Protein AF-A0A7S1WUU3-F1 (afdb_monomer)

Mean predicted aligned error: 4.73 Å

Solvent-accessible surface area (backbone atoms only — not comparable to full-atom values): 9302 Å² total; per-residue (Å²): 108,71,69,61,53,49,52,52,46,64,73,62,61,52,96,66,58,61,69,49,51,54,55,22,61,79,66,70,37,48,53,63,48,45,50,52,33,54,77,68,71,35,55,73,54,56,51,45,38,31,67,72,72,43,27,72,50,34,28,56,44,52,38,44,38,56,75,68,70,50,57,64,66,59,56,48,50,50,51,68,70,40,48,89,55,39,51,55,56,61,30,50,51,43,28,49,78,68,76,44,51,69,74,46,47,71,60,50,52,50,43,45,74,73,66,58,65,55,35,56,52,40,34,51,51,50,53,43,22,53,79,66,67,57,61,38,68,59,49,50,73,71,52,86,42,44,48,33,70,64,48,14,57,61,21,58,84,74,36,62,69,56,14,57,53,32,62,105

InterPro domains:
  IPR000547 Clathrin, heavy chain/VPS, 7-fold repeat [PS50236] (1-74)
  IPR000547 Clathrin, heavy chain/VPS, 7-fold repeat [PS50236] (79-168)
  IPR011990 Tetratricopeptide-like helical domain superfamily [G3DSA:1.25.40.10] (63-163)
  IPR016024 Armadillo-type fold [SSF48371] (46-168)
  IPR055358 Clathrin heavy-chain repeat [PF00637] (1-72)
  IPR055358 Clathrin heavy-chain repeat [PF00637] (79-168)

Foldseek 3Di:
DLVVVLVVLLVVVDPDCVVNLVSCVVVVVLLVVLVSCVVVVVLVVLLCSCQPPAVACLLVSLLSCVVVVHDLVSNLVSCVRSQPSHDQQSNLVSCVVVVNLLSCQVSLVVCVVVVDLAQSSLLSNLLVCLVVVPVSLCSLQPRPRHDLVSNLVSCVVPPPVSSVSSND

Sequence (168 aa):
DPSKVKEFLKEAKLPDPRPLIYVCDLHNFVDELTEYLYKNSLMKYIEVYVLKVNPTNCPTVIGTLVDLDCSEDFIKGLLQNVRAACPIEPLVAEMEKRNRLRVLTSWLEQRVAEGNQDPALHNALAKICIDTNKDPENFLKTNAFYDSATVGKYCEERDPHLAYTAYK

Secondary structure (DSSP, 8-state):
-HHHHHHHHHHHT-SS-HHHHHHHHHTT-HHHHHHHHHHTT-HHHHHHIIIII-GGGHHHHHHHHHHTT--HHHHHHHHHHHGGGS-HHHHHHHHHHTT-GGGGHHHHHHHHHTT---HHHHHHHHHHHHHHTSSHHHHHHH--SS-HHHHHHHHHTT-HHHHHHHH-

Nearest PDB structures (foldseek):
  6sct-assembly1_C  TM=9.347E-01  e=8.656E-11  Sus scrofa
  6yai-assembly1_M  TM=9.048E-01  e=2.536E-09  Sus scrofa
  6sct-assembly1_B  TM=9.404E-01  e=8.814E-07  Sus scrofa
  6yai-assembly1_B  TM=8.369E-01  e=1.206E-05  Sus scrofa
  3iyv-assembly1_A  TM=4.764E-01  e=1.474E-08  Bos taurus

pLDDT: mean 91.37, std 3.45, range [78.38, 95.88]

Radius of gyration: 18.45 Å; Cα contacts (8 Å, |Δi|>4): 180; chains: 1; bounding box: 39×28×52 Å

Structure (mmCIF, N/CA/C/O backbone):
data_AF-A0A7S1WUU3-F1
#
_entry.id   AF-A0A7S1WUU3-F1
#
loop_
_atom_site.group_PDB
_atom_site.id
_atom_site.type_symbol
_atom_site.label_atom_id
_atom_site.label_alt_id
_atom_site.label_comp_id
_atom_site.label_asym_id
_atom_site.label_entity_id
_atom_site.label_seq_id
_atom_site.pdbx_PDB_ins_code
_atom_site.Cartn_x
_atom_site.Cartn_y
_atom_site.Cartn_z
_atom_site.occupancy
_atom_site.B_iso_or_equiv
_atom_site.auth_seq_id
_atom_site.auth_comp_id
_atom_site.auth_asym_id
_atom_site.auth_atom_id
_atom_site.pdbx_PDB_model_num
ATOM 1 N N . ASP A 1 1 ? -10.881 -15.782 24.432 1.00 83.31 1 ASP A N 1
ATOM 2 C CA . ASP A 1 1 ? -11.275 -15.833 23.015 1.00 83.31 1 ASP A CA 1
ATOM 3 C C . ASP A 1 1 ? -11.056 -14.446 22.422 1.00 83.31 1 ASP A C 1
ATOM 5 O O . ASP A 1 1 ? -11.815 -13.537 22.758 1.00 83.31 1 ASP A O 1
ATOM 9 N N . PRO A 1 2 ? -9.973 -14.259 21.651 1.00 80.31 2 PRO A N 1
ATOM 10 C CA . PRO A 1 2 ? -9.606 -12.970 21.071 1.00 80.31 2 PRO A CA 1
ATOM 11 C C . PRO A 1 2 ? -10.727 -12.308 20.271 1.00 80.31 2 PRO A C 1
ATOM 13 O O . PRO A 1 2 ? -10.917 -11.098 20.369 1.00 80.31 2 PRO A O 1
ATOM 16 N N . SER A 1 3 ? -11.521 -13.098 19.545 1.00 84.50 3 SER A N 1
ATOM 17 C CA . SER A 1 3 ? -12.621 -12.588 18.729 1.00 84.50 3 SER A CA 1
ATOM 18 C C . SER A 1 3 ? -13.733 -11.997 19.595 1.00 84.50 3 SER A C 1
ATOM 20 O O . SER A 1 3 ? -14.218 -10.908 19.305 1.00 84.50 3 SER A O 1
ATOM 22 N N . LYS A 1 4 ? -14.078 -12.649 20.713 1.00 85.88 4 LYS A N 1
ATOM 23 C CA . LYS A 1 4 ? -15.067 -12.118 21.671 1.00 85.88 4 LYS A CA 1
ATOM 24 C C . LYS A 1 4 ? -14.582 -10.850 22.371 1.00 85.88 4 LYS A C 1
ATOM 26 O O . LYS A 1 4 ? -15.373 -9.941 22.589 1.00 85.88 4 LYS A O 1
ATOM 31 N N . VAL A 1 5 ? -13.293 -10.782 22.717 1.00 84.00 5 VAL A N 1
ATOM 32 C CA . VAL A 1 5 ? -12.699 -9.593 23.355 1.00 84.00 5 VAL A CA 1
ATOM 33 C C . VAL A 1 5 ? -12.692 -8.407 22.388 1.00 84.00 5 VAL A C 1
ATOM 35 O O . VAL A 1 5 ? -13.071 -7.307 22.778 1.00 84.00 5 VAL A O 1
ATOM 38 N N . LYS A 1 6 ? -12.327 -8.632 21.121 1.00 89.00 6 LYS A N 1
ATOM 39 C CA . LYS A 1 6 ? -12.405 -7.624 20.056 1.00 89.00 6 LYS A CA 1
ATOM 40 C C . LYS A 1 6 ? -13.831 -7.087 19.885 1.00 89.00 6 LYS A C 1
ATOM 42 O O . LYS A 1 6 ? -14.010 -5.873 19.912 1.00 89.00 6 LYS A O 1
ATOM 47 N N . GLU A 1 7 ? -14.833 -7.959 19.740 1.00 87.88 7 GLU A N 1
ATOM 48 C CA . GLU A 1 7 ? -16.232 -7.523 19.577 1.00 87.88 7 GLU A CA 1
ATOM 49 C C . GLU A 1 7 ? -16.734 -6.750 20.801 1.00 87.88 7 GLU A C 1
ATOM 51 O O . GLU A 1 7 ? -17.284 -5.662 20.651 1.00 87.88 7 GLU A O 1
ATOM 56 N N . PHE A 1 8 ? -16.422 -7.217 22.013 1.00 87.62 8 PHE A N 1
ATOM 57 C CA . PHE A 1 8 ? -16.739 -6.487 23.241 1.00 87.62 8 PHE A CA 1
ATOM 58 C C . PHE A 1 8 ? -16.122 -5.078 23.264 1.00 87.62 8 PHE A C 1
ATOM 60 O O . PHE A 1 8 ? -16.785 -4.110 23.630 1.00 87.62 8 PHE A O 1
ATOM 67 N N . LEU A 1 9 ? -14.859 -4.932 22.848 1.00 85.50 9 LEU A N 1
ATOM 68 C CA . LEU A 1 9 ? -14.181 -3.633 22.798 1.00 85.50 9 LEU A CA 1
ATOM 69 C C . LEU A 1 9 ? -14.759 -2.704 21.716 1.00 85.50 9 LEU A C 1
ATOM 71 O O . LEU A 1 9 ? -14.822 -1.491 21.934 1.00 85.50 9 LEU A O 1
ATOM 75 N N . LYS A 1 10 ? -15.208 -3.255 20.580 1.00 86.06 10 LYS A N 1
ATOM 76 C CA . LYS A 1 10 ? -15.919 -2.507 19.527 1.00 86.06 10 LYS A CA 1
ATOM 77 C C . LYS A 1 10 ? -17.282 -2.013 20.020 1.00 86.06 10 LYS A C 1
ATOM 79 O O . LYS A 1 10 ? -17.642 -0.866 19.763 1.00 86.06 10 LYS A O 1
ATOM 84 N N . GLU A 1 11 ? -18.020 -2.842 20.756 1.00 86.50 11 GLU A N 1
ATOM 85 C CA . GLU A 1 11 ? -19.315 -2.480 21.349 1.00 86.50 11 GLU A CA 1
ATOM 86 C C . GLU A 1 11 ? -19.177 -1.454 22.478 1.00 86.50 11 GLU A C 1
ATOM 88 O O . GLU A 1 11 ? -19.978 -0.523 22.571 1.00 86.50 11 GLU A O 1
ATOM 93 N N . ALA A 1 12 ? -18.132 -1.581 23.299 1.00 85.81 12 ALA A N 1
ATOM 94 C CA . ALA A 1 12 ? -17.869 -0.682 24.418 1.00 85.81 12 ALA A CA 1
ATOM 95 C C . ALA A 1 12 ? -17.555 0.761 23.985 1.00 85.81 12 ALA A C 1
ATOM 97 O O . ALA A 1 12 ? -17.648 1.663 24.817 1.00 85.81 12 ALA A O 1
ATOM 98 N N . LYS A 1 13 ? -17.174 0.985 22.712 1.00 81.88 13 LYS A N 1
ATOM 99 C CA . LYS A 1 13 ? -16.865 2.304 22.123 1.00 81.88 13 LYS A CA 1
ATOM 100 C C . LYS A 1 13 ? -16.020 3.179 23.051 1.00 81.88 13 LYS A C 1
ATOM 102 O O . LYS A 1 13 ? -16.351 4.333 23.328 1.00 81.88 13 LYS A O 1
ATOM 107 N N . LEU A 1 14 ? -14.938 2.594 23.563 1.00 80.88 14 LEU A N 1
ATOM 108 C CA . LEU A 1 14 ? -14.076 3.263 24.530 1.00 80.88 14 LEU A CA 1
ATOM 109 C C . LEU A 1 14 ? -13.554 4.598 23.963 1.00 80.88 14 LEU A C 1
ATOM 111 O O . LEU A 1 14 ? -13.174 4.645 22.790 1.00 80.88 14 LEU A O 1
ATOM 115 N N . PRO A 1 15 ? -13.465 5.664 24.784 1.00 78.38 15 PRO A N 1
ATOM 116 C CA . PRO A 1 15 ? -12.900 6.946 24.356 1.00 78.38 15 PRO A CA 1
ATOM 117 C C . PRO A 1 15 ? -11.453 6.839 23.849 1.00 78.38 15 PRO A C 1
ATOM 119 O O . PRO A 1 15 ? -11.039 7.619 22.993 1.00 78.38 15 PRO A O 1
ATOM 122 N N . ASP A 1 16 ? -10.691 5.871 24.372 1.00 85.31 16 ASP A N 1
ATOM 123 C CA . ASP A 1 16 ? -9.359 5.513 23.889 1.00 85.31 16 ASP A CA 1
ATOM 124 C C . ASP A 1 16 ? -9.384 4.113 23.242 1.00 85.31 16 ASP A C 1
ATOM 126 O O . ASP A 1 16 ? -9.540 3.116 23.953 1.00 85.31 16 ASP A O 1
ATOM 130 N N . PRO A 1 17 ? -9.220 4.002 21.910 1.00 87.25 17 PRO A N 1
ATOM 131 C CA . PRO A 1 17 ? -9.239 2.730 21.198 1.00 87.25 17 PRO A CA 1
ATOM 132 C C . PRO A 1 17 ? -7.924 1.940 21.312 1.00 87.25 17 PRO A C 1
ATOM 134 O O . PRO A 1 17 ? -7.826 0.864 20.727 1.00 87.25 17 PRO A O 1
ATOM 137 N N . ARG A 1 18 ? -6.907 2.410 22.054 1.00 88.69 18 ARG A N 1
ATOM 138 C CA . ARG A 1 18 ? -5.633 1.678 22.232 1.00 88.69 18 ARG A CA 1
ATOM 139 C C . ARG A 1 18 ? -5.788 0.212 22.660 1.00 88.69 18 ARG A C 1
ATOM 141 O O . ARG A 1 18 ? -5.112 -0.620 22.061 1.00 88.69 18 ARG A O 1
ATOM 148 N N . PRO A 1 19 ? -6.653 -0.154 23.628 1.00 89.50 19 PRO A N 1
ATOM 149 C CA . PRO A 1 19 ? -6.838 -1.557 23.995 1.00 89.50 19 PRO A CA 1
ATOM 150 C C . PRO A 1 19 ? -7.324 -2.411 22.818 1.00 89.50 19 PRO A C 1
ATOM 152 O O . PRO A 1 19 ? -6.846 -3.527 22.637 1.00 89.50 19 PRO A O 1
ATOM 155 N N . LEU A 1 20 ? -8.222 -1.868 21.987 1.00 90.44 20 LEU A N 1
ATOM 156 C CA . LEU A 1 20 ? -8.683 -2.531 20.767 1.00 90.44 20 LEU A CA 1
ATOM 157 C C . LEU A 1 20 ? -7.540 -2.677 19.756 1.00 90.44 20 LEU A C 1
ATOM 159 O O . LEU A 1 20 ? -7.361 -3.759 19.210 1.00 90.44 20 LEU A O 1
ATOM 163 N N . ILE A 1 21 ? -6.738 -1.625 19.560 1.00 90.88 21 ILE A N 1
ATOM 164 C CA . ILE A 1 21 ? -5.572 -1.650 18.665 1.00 90.88 21 ILE A CA 1
ATOM 165 C C . ILE A 1 21 ? -4.611 -2.779 19.054 1.00 90.88 21 ILE A C 1
ATOM 167 O O . ILE A 1 21 ? -4.239 -3.571 18.195 1.00 90.88 21 ILE A O 1
ATOM 171 N N . TYR A 1 22 ? -4.253 -2.897 20.336 1.00 90.25 22 TYR A N 1
ATOM 172 C CA . TYR A 1 22 ? -3.329 -3.938 20.796 1.00 90.25 22 TYR A CA 1
ATOM 173 C C . TYR A 1 22 ? -3.891 -5.351 20.636 1.00 90.25 22 TYR A C 1
ATOM 175 O O . TYR A 1 22 ? -3.161 -6.253 20.235 1.00 90.25 22 TYR A O 1
ATOM 183 N N . VAL A 1 23 ? -5.180 -5.557 20.925 1.00 91.12 23 VAL A N 1
ATOM 184 C CA . VAL A 1 23 ? -5.822 -6.867 20.731 1.00 91.12 23 VAL A CA 1
ATOM 185 C C . VAL A 1 23 ? -5.855 -7.234 19.249 1.00 91.12 23 VAL A C 1
ATOM 187 O O . VAL A 1 23 ? -5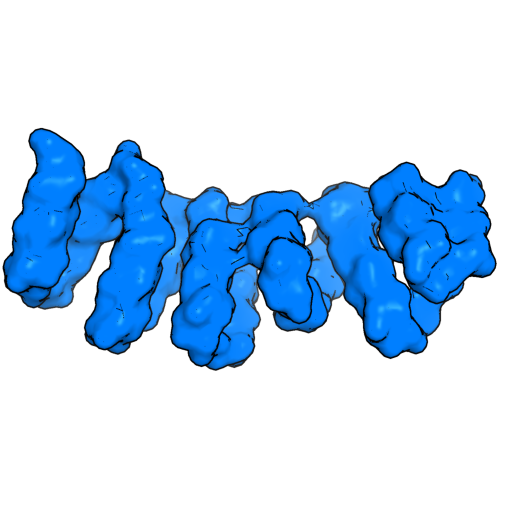.568 -8.376 18.898 1.00 91.12 23 VAL A O 1
ATOM 190 N N . CYS A 1 24 ? -6.179 -6.283 18.375 1.00 92.19 24 CYS A N 1
ATOM 191 C CA . CYS A 1 24 ? -6.220 -6.538 16.942 1.00 92.19 24 CYS A CA 1
ATOM 192 C C . CYS A 1 24 ? -4.830 -6.787 16.347 1.00 92.19 24 CYS A C 1
ATOM 194 O O . CYS A 1 24 ? -4.694 -7.711 15.553 1.00 92.19 24 CYS A O 1
ATOM 196 N N . ASP A 1 25 ? -3.807 -6.029 16.748 1.00 91.31 25 ASP A N 1
ATOM 197 C CA . ASP A 1 25 ? -2.422 -6.234 16.300 1.00 91.31 25 ASP A CA 1
ATOM 198 C C . ASP A 1 25 ? -1.890 -7.606 16.735 1.00 91.31 25 ASP A C 1
ATOM 200 O O . ASP A 1 25 ? -1.415 -8.379 15.908 1.00 91.31 25 ASP A O 1
ATOM 204 N N . LEU A 1 26 ? -2.079 -7.968 18.010 1.00 91.50 26 LEU A N 1
ATOM 205 C CA . LEU A 1 26 ? -1.607 -9.242 18.562 1.00 91.50 26 LEU A CA 1
ATOM 206 C C . LEU A 1 26 ? -2.224 -10.466 17.867 1.00 91.50 26 LEU A C 1
ATOM 208 O O . LEU A 1 26 ? -1.614 -11.534 17.822 1.00 91.50 26 LEU A O 1
ATOM 212 N N . HIS A 1 27 ? -3.448 -10.328 17.358 1.00 91.62 27 HIS A N 1
ATOM 213 C CA . HIS A 1 27 ? -4.219 -11.423 16.774 1.00 91.62 27 HIS A CA 1
ATOM 214 C C . HIS A 1 27 ? -4.448 -11.284 15.262 1.00 91.62 27 HIS A C 1
ATOM 216 O O . HIS A 1 27 ? -5.263 -12.022 14.711 1.00 91.62 27 HIS A O 1
ATOM 222 N N . ASN A 1 28 ? -3.718 -10.389 14.587 1.00 90.88 28 ASN A N 1
ATOM 223 C CA . ASN A 1 28 ? -3.808 -10.141 13.142 1.00 90.88 28 ASN A CA 1
ATOM 224 C C . ASN A 1 28 ? -5.211 -9.737 12.639 1.00 90.88 28 ASN A C 1
ATOM 226 O O . ASN A 1 28 ? -5.559 -9.989 11.490 1.00 90.88 28 ASN A O 1
ATOM 230 N N . PHE A 1 29 ? -6.018 -9.060 13.460 1.00 93.25 29 PHE A N 1
ATOM 231 C CA . PHE A 1 29 ? -7.314 -8.489 13.057 1.00 93.25 29 PHE A CA 1
ATOM 232 C C . PHE A 1 29 ? -7.163 -7.063 12.493 1.00 93.25 29 PHE A C 1
ATOM 234 O O . PHE A 1 29 ? -7.909 -6.152 12.860 1.00 93.25 29 PHE A O 1
ATOM 241 N N . VAL A 1 30 ? -6.154 -6.845 11.646 1.00 93.75 30 VAL A N 1
ATOM 242 C CA . VAL A 1 30 ? -5.748 -5.508 11.176 1.00 93.75 30 VAL A CA 1
ATOM 243 C C . VAL A 1 30 ? -6.796 -4.872 10.263 1.00 93.75 30 VAL A C 1
ATOM 245 O O . VAL A 1 30 ? -7.090 -3.684 10.419 1.00 93.75 30 VAL A O 1
ATOM 248 N N . ASP A 1 31 ? -7.395 -5.651 9.360 1.00 93.94 31 ASP A N 1
ATOM 249 C CA . ASP A 1 31 ? -8.434 -5.163 8.444 1.00 93.94 31 ASP A CA 1
ATOM 250 C C . ASP A 1 31 ? -9.652 -4.679 9.239 1.00 93.94 31 ASP A C 1
ATOM 252 O O . ASP A 1 31 ? -10.073 -3.528 9.138 1.00 93.94 31 ASP A O 1
ATOM 256 N N . GLU A 1 32 ? -10.140 -5.513 10.160 1.00 92.81 32 GLU A N 1
ATOM 257 C CA . GLU A 1 32 ? -11.288 -5.186 11.008 1.00 92.81 32 GLU A CA 1
ATOM 258 C C . GLU A 1 32 ? -11.036 -3.990 11.934 1.00 92.81 32 GLU A C 1
ATOM 260 O O . GLU A 1 32 ? -11.941 -3.188 12.184 1.00 92.81 32 GLU A O 1
ATOM 265 N N . LEU A 1 33 ? -9.811 -3.860 12.457 1.00 93.88 33 LEU A N 1
ATOM 266 C CA . LEU A 1 33 ? -9.398 -2.683 13.217 1.00 93.88 33 LEU A CA 1
ATOM 267 C C . LEU A 1 33 ? -9.479 -1.431 12.346 1.00 93.88 33 LEU A C 1
ATOM 269 O O . LEU A 1 33 ? -10.047 -0.424 12.772 1.00 93.88 33 LEU A O 1
ATOM 273 N N . THR A 1 34 ? -8.914 -1.495 11.142 1.00 94.62 34 THR A N 1
ATOM 274 C CA . THR A 1 34 ? -8.877 -0.370 10.203 1.00 94.62 34 THR A CA 1
ATOM 275 C C . THR A 1 34 ? -10.289 0.042 9.808 1.00 94.62 34 THR A C 1
ATOM 277 O O . THR A 1 34 ? -10.623 1.222 9.901 1.00 94.62 34 THR A O 1
ATOM 280 N N . GLU A 1 35 ? -11.154 -0.922 9.484 1.00 94.81 35 GLU A N 1
ATOM 281 C CA . GLU A 1 35 ? -12.570 -0.680 9.218 1.00 94.81 35 GLU A CA 1
ATOM 282 C C . GLU A 1 35 ? -13.277 0.001 10.385 1.00 94.81 35 GLU A C 1
ATOM 284 O O . GLU A 1 35 ? -14.004 0.977 10.188 1.00 94.81 35 GLU A O 1
ATOM 289 N N . TYR A 1 36 ? -13.086 -0.507 11.604 1.00 93.25 36 TYR A N 1
ATOM 290 C CA . TYR A 1 36 ? -13.721 0.060 12.786 1.00 93.25 36 TYR A CA 1
ATOM 291 C C . TYR A 1 36 ? -13.264 1.502 13.016 1.00 93.25 36 TYR A C 1
ATOM 293 O O . TYR A 1 36 ? -14.097 2.386 13.226 1.00 93.25 36 TYR A O 1
ATOM 301 N N . LEU A 1 37 ? -11.956 1.760 12.962 1.00 93.56 37 LEU A N 1
ATOM 302 C CA . LEU A 1 37 ? -11.418 3.101 13.168 1.00 93.56 37 LEU A CA 1
ATOM 303 C C . LEU A 1 37 ? -11.887 4.060 12.067 1.00 93.56 37 LEU A C 1
ATOM 305 O O . LEU A 1 37 ? -12.296 5.178 12.375 1.00 93.56 37 LEU A O 1
ATOM 309 N N . TYR A 1 38 ? -11.904 3.620 10.809 1.00 94.06 38 TYR A N 1
ATOM 310 C CA . TYR A 1 38 ? -12.363 4.428 9.682 1.00 94.06 38 TYR A CA 1
ATOM 311 C C . TYR A 1 38 ? -13.858 4.775 9.796 1.00 94.06 38 TYR A C 1
ATOM 313 O O . TYR A 1 38 ? -14.222 5.950 9.775 1.00 94.06 38 TYR A O 1
ATOM 321 N N . LYS A 1 39 ? -14.724 3.776 10.031 1.00 91.94 39 LYS A N 1
ATOM 322 C CA . LYS A 1 39 ? -16.188 3.950 10.159 1.00 91.94 39 LYS A CA 1
ATOM 323 C C . LYS A 1 39 ? -16.596 4.844 11.335 1.00 91.94 39 LYS A C 1
ATOM 325 O O . LYS A 1 39 ? -17.664 5.446 11.301 1.00 91.94 39 LYS A O 1
ATOM 330 N N . ASN A 1 40 ? -15.759 4.940 12.369 1.00 91.62 40 ASN A N 1
ATOM 331 C CA . ASN A 1 40 ? -15.982 5.813 13.526 1.00 91.62 40 ASN A CA 1
ATOM 332 C C . ASN A 1 40 ? -15.226 7.154 13.431 1.00 91.62 40 ASN A C 1
ATOM 334 O O . ASN A 1 40 ? -15.125 7.868 14.428 1.00 91.62 40 ASN A O 1
ATOM 338 N N . SER A 1 41 ? -14.682 7.509 12.261 1.00 91.69 41 SER A N 1
ATOM 339 C CA . SER A 1 41 ? -13.933 8.756 12.035 1.00 91.69 41 SER A CA 1
ATOM 340 C C . SER A 1 41 ? -12.700 8.916 12.942 1.00 91.69 41 SER A C 1
ATOM 342 O O . SER A 1 41 ? -12.280 10.025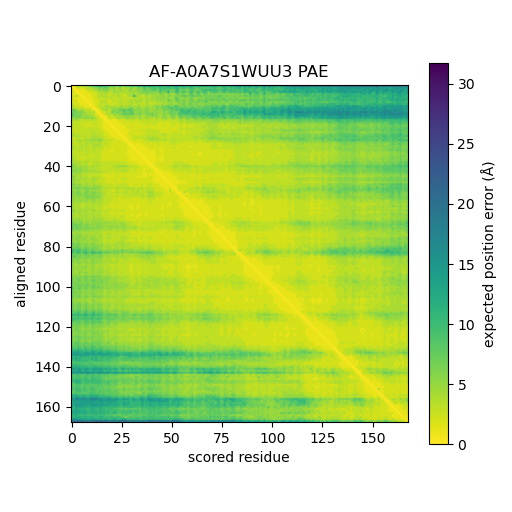 13.276 1.00 91.69 41 SER A O 1
ATOM 344 N N . LEU A 1 42 ? -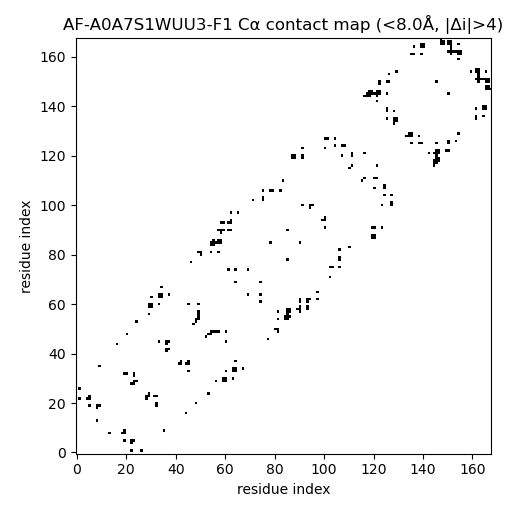12.079 7.802 13.335 1.00 92.06 42 LEU A N 1
ATOM 345 C CA . LEU A 1 42 ? -10.912 7.720 14.219 1.00 92.06 42 LEU A CA 1
ATOM 346 C C . LEU A 1 42 ? -9.587 7.684 13.430 1.00 92.06 42 LEU A C 1
ATOM 348 O O . LEU A 1 42 ? -8.647 6.985 13.809 1.00 92.06 42 LEU A O 1
ATOM 352 N N . MET A 1 43 ? -9.481 8.479 12.360 1.00 91.25 43 MET A N 1
ATOM 353 C CA . MET A 1 43 ? -8.337 8.493 11.424 1.00 91.25 43 MET A CA 1
ATOM 354 C C . MET A 1 43 ? -6.982 8.711 12.110 1.00 91.25 43 MET A C 1
ATOM 356 O O . MET A 1 43 ? -6.001 8.047 11.782 1.00 91.25 43 MET A O 1
ATOM 360 N N . LYS A 1 44 ? -6.940 9.567 13.140 1.00 92.19 44 LYS A N 1
ATOM 361 C CA . LYS A 1 44 ? -5.723 9.812 13.933 1.00 92.19 44 LYS A CA 1
ATOM 362 C C . LYS A 1 44 ? -5.157 8.538 14.570 1.00 92.19 44 LYS A C 1
ATOM 364 O O . LYS A 1 44 ? -3.956 8.427 14.777 1.00 92.19 44 LYS A O 1
ATOM 369 N N . TYR A 1 45 ? -6.016 7.579 14.915 1.00 93.12 45 TYR A N 1
ATOM 370 C CA . TYR A 1 45 ? -5.595 6.336 15.554 1.00 93.12 45 TYR A CA 1
ATOM 371 C C . TYR A 1 45 ? -5.091 5.310 14.543 1.00 93.12 45 TYR A C 1
ATOM 373 O O . TYR A 1 45 ? -4.215 4.525 14.894 1.00 93.12 45 TYR A O 1
ATOM 381 N N . ILE A 1 46 ? -5.578 5.360 13.299 1.00 94.06 46 ILE A N 1
ATOM 382 C CA . ILE A 1 46 ? -5.008 4.586 12.188 1.00 94.06 46 ILE A CA 1
ATOM 383 C C . ILE A 1 46 ? -3.561 5.027 11.960 1.00 94.06 46 ILE A C 1
ATOM 385 O O . ILE A 1 46 ? -2.659 4.197 11.892 1.00 94.06 46 ILE A O 1
ATOM 389 N N . GLU A 1 47 ? -3.326 6.339 11.942 1.00 92.38 47 GLU A N 1
ATOM 390 C CA . GLU A 1 47 ? -1.985 6.906 11.822 1.00 92.38 47 GLU A CA 1
ATOM 391 C C . GLU A 1 47 ? -1.078 6.527 13.001 1.00 92.38 47 GLU A C 1
ATOM 393 O O . GLU A 1 47 ? 0.036 6.044 12.802 1.00 92.38 47 GLU A O 1
ATOM 398 N N . VAL A 1 48 ? -1.561 6.666 14.240 1.00 92.56 48 VAL A N 1
ATOM 399 C CA . VAL A 1 48 ? -0.804 6.236 15.428 1.00 92.56 48 VAL A CA 1
ATOM 400 C C . VAL A 1 48 ? -0.469 4.746 15.367 1.00 92.56 48 VAL A C 1
ATOM 402 O O . VAL A 1 48 ? 0.640 4.367 15.738 1.00 92.56 48 VAL A O 1
ATOM 405 N N . TYR A 1 49 ? -1.387 3.905 14.893 1.00 93.50 49 TYR A N 1
ATOM 406 C CA . TYR A 1 49 ? -1.154 2.472 14.769 1.00 93.50 49 TYR A CA 1
ATOM 407 C C . TYR A 1 49 ? 0.009 2.168 13.814 1.00 93.50 49 TYR A C 1
ATOM 409 O O . TYR A 1 49 ? 0.992 1.555 14.237 1.00 93.50 49 TYR A O 1
ATOM 417 N N . VAL A 1 50 ? -0.037 2.673 12.578 1.00 93.62 50 VAL A N 1
ATOM 418 C CA . VAL A 1 50 ? 1.023 2.402 11.590 1.00 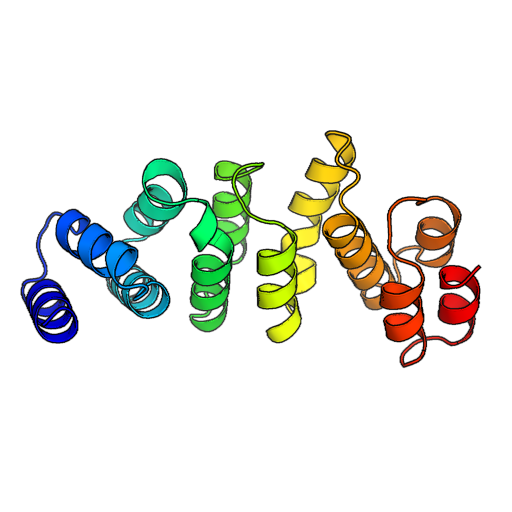93.62 50 VAL A CA 1
ATOM 419 C C . VAL A 1 50 ? 2.343 3.114 11.901 1.00 93.62 50 VAL A C 1
ATOM 421 O O . VAL A 1 50 ? 3.390 2.661 11.461 1.00 93.62 50 VAL A O 1
ATOM 424 N N . LEU A 1 51 ? 2.341 4.213 12.663 1.00 91.81 51 LEU A N 1
ATOM 425 C CA . LEU A 1 51 ? 3.578 4.932 13.001 1.00 91.81 51 LEU A CA 1
ATOM 426 C C . LEU A 1 51 ? 4.235 4.470 14.300 1.00 91.81 51 LEU A C 1
ATOM 428 O O . LEU A 1 51 ? 5.459 4.509 14.414 1.00 91.81 51 LEU A O 1
ATOM 432 N N . LYS A 1 52 ? 3.442 4.137 15.323 1.00 89.88 52 LYS A N 1
ATOM 433 C CA . LYS A 1 52 ? 3.938 3.926 16.695 1.00 89.88 52 LYS A CA 1
ATOM 434 C C . LYS A 1 52 ? 3.801 2.497 17.184 1.00 89.88 52 LYS A C 1
ATOM 436 O O . LYS A 1 52 ? 4.558 2.119 18.071 1.00 89.88 52 LYS A O 1
ATOM 441 N N . VAL A 1 53 ? 2.833 1.744 16.667 1.00 90.69 53 VAL A N 1
ATOM 442 C CA . VAL A 1 53 ? 2.562 0.383 17.137 1.00 90.69 53 VAL A CA 1
ATOM 443 C C . VAL A 1 53 ? 3.224 -0.615 16.204 1.00 90.69 53 VAL A C 1
ATOM 445 O O . VAL A 1 53 ? 4.135 -1.318 16.629 1.00 90.69 53 VAL A O 1
ATOM 448 N N . ASN A 1 54 ? 2.816 -0.638 14.933 1.00 91.50 54 ASN A N 1
ATOM 449 C CA . ASN A 1 54 ? 3.323 -1.618 13.986 1.00 91.50 54 ASN A CA 1
ATOM 450 C C . ASN A 1 54 ? 3.351 -1.094 12.535 1.00 91.50 54 ASN A C 1
ATOM 452 O O . ASN A 1 54 ? 2.377 -1.243 11.791 1.00 91.50 54 ASN A O 1
ATOM 456 N N . PRO A 1 55 ? 4.487 -0.521 12.095 1.00 92.44 55 PRO A N 1
ATOM 457 C CA . PRO A 1 55 ? 4.669 -0.056 10.718 1.00 92.44 55 PRO A CA 1
ATOM 458 C C . PRO A 1 55 ? 4.647 -1.163 9.667 1.00 92.44 55 PRO A C 1
ATOM 460 O O . PRO A 1 55 ? 4.320 -0.904 8.510 1.00 92.44 55 PRO A O 1
ATOM 463 N N . THR A 1 56 ? 4.938 -2.407 10.058 1.00 93.12 56 THR A N 1
ATOM 464 C CA . THR A 1 56 ? 4.949 -3.538 9.120 1.00 93.12 56 THR A CA 1
ATOM 465 C C . THR A 1 56 ? 3.550 -3.889 8.612 1.00 93.12 56 THR A C 1
ATOM 467 O O . THR A 1 56 ? 3.421 -4.413 7.511 1.00 93.12 56 THR A O 1
ATOM 470 N N . ASN A 1 57 ? 2.509 -3.500 9.357 1.00 94.12 57 ASN A N 1
ATOM 471 C CA . ASN A 1 57 ? 1.101 -3.653 8.987 1.00 94.12 57 ASN A CA 1
ATOM 472 C C . ASN A 1 57 ? 0.563 -2.496 8.123 1.00 94.12 57 ASN A C 1
ATOM 474 O O . ASN A 1 57 ? -0.597 -2.525 7.712 1.00 94.12 57 ASN A O 1
ATOM 478 N N . CYS A 1 58 ? 1.385 -1.486 7.810 1.00 94.94 58 CYS A N 1
ATOM 479 C CA . CYS A 1 58 ? 1.004 -0.371 6.937 1.00 94.94 58 CYS A CA 1
ATOM 480 C C . CYS A 1 58 ? 0.432 -0.813 5.567 1.00 94.94 58 CYS A C 1
ATOM 482 O O . CYS A 1 58 ? -0.599 -0.262 5.182 1.00 94.94 58 CYS A O 1
ATOM 484 N N . PRO A 1 59 ? 0.992 -1.821 4.864 1.00 95.88 59 PRO A N 1
ATOM 485 C CA . PRO A 1 59 ? 0.438 -2.345 3.613 1.00 95.88 59 PRO A CA 1
ATOM 486 C C . PRO A 1 59 ? -1.017 -2.807 3.734 1.00 95.88 59 PRO A C 1
ATOM 488 O O . PRO A 1 59 ? -1.867 -2.386 2.953 1.00 95.88 59 PRO A O 1
ATOM 491 N N . THR A 1 60 ? -1.312 -3.612 4.756 1.00 95.56 60 THR A N 1
ATOM 492 C CA . THR A 1 60 ? -2.649 -4.151 5.040 1.00 95.56 60 THR A CA 1
ATOM 493 C C . THR A 1 60 ? -3.642 -3.039 5.377 1.00 95.56 60 THR A C 1
ATOM 495 O O . THR A 1 60 ? -4.748 -2.995 4.841 1.00 95.56 60 THR A O 1
ATOM 498 N N . VAL A 1 61 ? -3.218 -2.081 6.211 1.00 95.81 61 VAL A N 1
ATOM 499 C CA . VAL A 1 61 ? -4.024 -0.900 6.557 1.00 95.81 61 VAL A CA 1
ATOM 500 C C . VAL A 1 61 ? -4.343 -0.079 5.310 1.00 95.81 61 VAL A C 1
ATOM 502 O O . VAL A 1 61 ? -5.493 0.297 5.109 1.00 95.81 61 VAL A O 1
ATOM 505 N N . ILE A 1 62 ? -3.355 0.186 4.452 1.00 95.81 62 ILE A N 1
ATOM 506 C CA . ILE A 1 62 ? -3.566 0.938 3.210 1.00 95.81 62 ILE A CA 1
ATOM 507 C C . ILE A 1 62 ? -4.497 0.180 2.266 1.00 95.81 62 ILE A C 1
ATOM 509 O O . ILE A 1 62 ? -5.411 0.796 1.726 1.00 95.81 62 ILE A O 1
ATOM 513 N N . GLY A 1 63 ? -4.317 -1.133 2.106 1.00 95.81 63 GLY A N 1
ATOM 514 C CA . GLY A 1 63 ? -5.216 -1.974 1.316 1.00 95.81 63 GLY A CA 1
ATOM 515 C C . GLY A 1 63 ? -6.667 -1.848 1.785 1.00 95.81 63 GLY A C 1
ATOM 516 O O . GLY A 1 63 ? -7.541 -1.512 0.989 1.00 95.81 63 GLY A O 1
ATOM 517 N N . THR A 1 64 ? -6.904 -1.990 3.091 1.00 95.88 64 THR A N 1
ATOM 518 C CA . THR A 1 64 ? -8.243 -1.820 3.677 1.00 95.88 64 THR A CA 1
ATOM 519 C C . THR A 1 64 ? -8.786 -0.402 3.485 1.00 95.88 64 THR A C 1
ATOM 521 O O . THR A 1 64 ? -9.952 -0.226 3.152 1.00 95.88 64 THR A O 1
ATOM 524 N N . LEU A 1 65 ? -7.966 0.639 3.663 1.00 95.81 65 LEU A N 1
ATOM 525 C CA . LEU A 1 65 ? -8.399 2.023 3.440 1.00 95.81 65 LEU A CA 1
ATOM 526 C C . LEU A 1 65 ? -8.802 2.277 1.985 1.00 95.81 65 LEU A C 1
ATOM 528 O O . LEU A 1 65 ? -9.764 3.002 1.742 1.00 95.81 65 LEU A O 1
ATOM 532 N N . VAL A 1 66 ? -8.089 1.683 1.028 1.00 95.50 66 VAL A N 1
ATOM 533 C CA . VAL A 1 66 ? -8.452 1.747 -0.392 1.00 95.50 66 VAL A CA 1
ATOM 534 C C . VAL A 1 66 ? -9.791 1.052 -0.642 1.00 95.50 66 VAL A C 1
ATOM 536 O O . VAL A 1 66 ? -10.609 1.601 -1.373 1.00 95.50 66 VAL A O 1
ATOM 539 N N . ASP A 1 67 ? -10.043 -0.098 -0.012 1.00 94.50 67 ASP A N 1
ATOM 540 C CA . ASP A 1 67 ? -11.324 -0.818 -0.129 1.00 94.50 67 ASP A CA 1
ATOM 541 C C . ASP A 1 67 ? -12.504 -0.044 0.480 1.00 94.50 67 ASP A C 1
ATOM 543 O O . ASP A 1 67 ? -13.653 -0.244 0.092 1.00 94.50 67 ASP A O 1
ATOM 547 N N . LEU A 1 68 ? -12.224 0.857 1.425 1.00 94.94 68 LEU A N 1
ATOM 548 C CA . LEU A 1 68 ? -13.202 1.733 2.072 1.00 94.94 68 LEU A CA 1
ATOM 549 C C . LEU A 1 68 ? -13.370 3.090 1.369 1.00 94.94 68 LEU A C 1
ATOM 551 O O . LEU A 1 68 ? -13.958 4.000 1.955 1.00 94.94 68 LEU A O 1
ATOM 555 N N . ASP A 1 69 ? -12.836 3.247 0.154 1.00 92.88 69 ASP A N 1
ATOM 556 C CA . ASP A 1 69 ? -12.857 4.499 -0.616 1.00 92.88 69 ASP A CA 1
ATOM 557 C C . ASP A 1 69 ? -12.261 5.698 0.155 1.00 92.88 69 ASP A C 1
ATOM 559 O O . ASP A 1 69 ? -12.708 6.845 0.044 1.00 92.88 69 ASP A O 1
ATOM 563 N N . CYS A 1 70 ? -11.219 5.451 0.960 1.00 94.31 70 CYS A N 1
ATOM 564 C CA . CYS A 1 70 ? -10.487 6.512 1.644 1.00 94.31 70 CYS A CA 1
ATOM 565 C C . CYS A 1 70 ? -9.846 7.487 0.640 1.00 94.31 70 CYS A C 1
ATOM 567 O O . CYS A 1 70 ? -9.425 7.104 -0.453 1.00 94.31 70 CYS A O 1
ATOM 569 N N . SER A 1 71 ? -9.734 8.764 1.022 1.00 93.62 71 SER A N 1
ATOM 570 C CA . SER A 1 71 ? -9.130 9.776 0.159 1.00 93.62 71 SER A CA 1
ATOM 571 C C . SER A 1 71 ? -7.659 9.468 -0.124 1.00 93.62 71 SER A C 1
ATOM 573 O O . SER A 1 71 ? -6.872 9.160 0.776 1.00 93.62 71 SER A O 1
ATOM 575 N N . GLU A 1 72 ? -7.258 9.623 -1.388 1.00 92.31 72 GLU A N 1
ATOM 576 C CA . GLU A 1 72 ? -5.863 9.423 -1.786 1.00 92.31 72 GLU A CA 1
ATOM 577 C C . GLU A 1 72 ? -4.903 10.348 -1.031 1.00 92.31 72 GLU A C 1
ATOM 579 O O . GLU A 1 72 ? -3.773 9.952 -0.759 1.00 92.31 72 GLU A O 1
ATOM 584 N N . ASP A 1 73 ? -5.337 11.559 -0.674 1.00 93.56 73 ASP A N 1
ATOM 585 C CA . ASP A 1 73 ? -4.520 12.510 0.086 1.00 93.56 73 ASP A CA 1
ATOM 586 C C . ASP A 1 73 ? -4.184 11.981 1.482 1.00 93.56 73 ASP A C 1
ATOM 588 O O . ASP A 1 73 ? -3.050 12.129 1.941 1.00 93.56 73 ASP A O 1
ATOM 592 N N . PHE A 1 74 ? -5.135 11.309 2.140 1.00 93.88 74 PHE A N 1
ATOM 593 C CA . PHE A 1 74 ? -4.876 10.680 3.430 1.00 93.88 74 PHE A CA 1
ATOM 594 C C . PHE A 1 74 ? -3.907 9.506 3.282 1.00 93.88 74 PHE A C 1
ATOM 596 O O . PHE A 1 74 ? -2.947 9.411 4.043 1.00 93.88 74 PHE A O 1
ATOM 603 N N . ILE A 1 75 ? -4.102 8.651 2.272 1.00 94.94 75 ILE A N 1
ATOM 604 C CA . ILE A 1 75 ? -3.210 7.512 1.997 1.00 94.94 75 ILE A CA 1
ATOM 605 C C . ILE A 1 75 ? -1.784 7.998 1.703 1.00 94.94 75 ILE A C 1
ATOM 607 O O . ILE A 1 75 ? -0.819 7.488 2.276 1.00 94.94 75 ILE A O 1
ATOM 611 N N . LYS A 1 76 ? -1.640 9.016 0.847 1.00 93.94 76 LYS A N 1
ATOM 612 C CA . LYS A 1 76 ? -0.347 9.635 0.529 1.00 93.94 76 LYS A CA 1
ATOM 613 C C . LYS A 1 76 ? 0.282 10.244 1.780 1.00 93.94 76 LYS A C 1
ATOM 615 O O . LYS A 1 76 ? 1.456 9.993 2.030 1.00 93.94 76 LYS A O 1
ATOM 620 N N . GLY A 1 77 ? -0.482 10.973 2.596 1.00 94.25 77 GLY A N 1
ATOM 621 C CA . GLY A 1 77 ? -0.008 11.521 3.870 1.00 94.25 77 GLY A CA 1
ATOM 622 C C . GLY A 1 77 ? 0.493 10.438 4.831 1.00 94.25 77 GLY A C 1
ATOM 623 O O . GLY A 1 77 ? 1.588 10.553 5.380 1.00 94.25 77 GLY A O 1
ATOM 624 N N . LEU A 1 78 ? -0.252 9.339 4.960 1.00 93.94 78 LEU A N 1
ATOM 625 C CA . LEU A 1 78 ? 0.118 8.200 5.795 1.00 93.94 78 LEU A CA 1
ATOM 626 C C . LEU A 1 78 ? 1.450 7.580 5.347 1.00 93.94 78 LEU A C 1
ATOM 628 O O . LEU A 1 78 ? 2.358 7.393 6.156 1.00 93.94 78 LEU A O 1
ATOM 632 N N . LEU A 1 79 ? 1.603 7.333 4.043 1.00 93.69 79 LEU A N 1
ATOM 633 C CA . LEU A 1 79 ? 2.837 6.811 3.448 1.00 93.69 79 LEU A CA 1
ATOM 634 C C . LEU A 1 79 ? 4.034 7.744 3.655 1.00 93.69 79 LEU A C 1
ATOM 636 O O . LEU A 1 79 ? 5.142 7.284 3.945 1.00 93.69 79 LEU A O 1
ATOM 640 N N . GLN A 1 80 ? 3.811 9.053 3.536 1.00 91.94 80 GLN A N 1
ATOM 641 C CA . GLN A 1 80 ? 4.829 10.079 3.765 1.00 91.94 80 GLN A CA 1
ATOM 642 C C . GLN A 1 80 ? 5.278 10.169 5.225 1.00 91.94 80 GLN A C 1
ATOM 644 O O . GLN A 1 80 ? 6.420 10.553 5.482 1.00 91.94 80 GLN A O 1
ATOM 649 N N . ASN A 1 81 ? 4.417 9.785 6.168 1.00 91.62 81 ASN A N 1
ATOM 650 C CA . ASN A 1 81 ? 4.755 9.744 7.587 1.00 91.62 81 ASN A CA 1
ATOM 651 C C . ASN A 1 81 ? 5.478 8.442 7.961 1.00 91.62 81 ASN A C 1
ATOM 653 O O . ASN A 1 81 ? 6.427 8.477 8.742 1.00 91.62 81 ASN A O 1
ATOM 657 N N . VAL A 1 82 ? 5.073 7.301 7.389 1.00 91.06 82 VAL A N 1
ATOM 658 C CA . VAL A 1 82 ? 5.698 5.994 7.672 1.00 91.06 82 VAL A CA 1
ATOM 659 C C . VAL A 1 82 ? 7.062 5.857 6.974 1.00 91.06 82 VAL A C 1
ATOM 661 O O . VAL A 1 82 ? 7.992 5.271 7.534 1.00 91.06 82 VAL A O 1
ATOM 664 N N . ARG A 1 83 ? 7.214 6.427 5.768 1.00 89.25 83 ARG A N 1
ATOM 665 C CA . ARG A 1 83 ? 8.440 6.395 4.945 1.00 89.25 83 ARG A CA 1
ATOM 666 C C . ARG A 1 83 ? 9.090 5.006 4.907 1.00 89.25 83 ARG A C 1
ATOM 668 O O . ARG A 1 83 ? 8.462 4.038 4.498 1.00 89.25 83 ARG A O 1
ATOM 675 N N . ALA A 1 84 ? 10.347 4.911 5.345 1.00 88.75 84 ALA A N 1
ATOM 676 C CA . ALA A 1 84 ? 11.185 3.724 5.282 1.00 88.75 84 ALA A CA 1
ATOM 677 C C . ALA A 1 84 ? 10.698 2.555 6.144 1.00 88.75 84 ALA A C 1
ATOM 679 O O . ALA A 1 84 ? 11.161 1.438 5.942 1.00 88.75 84 ALA A O 1
ATOM 680 N N . ALA A 1 85 ? 9.799 2.801 7.101 1.00 90.56 85 ALA A N 1
ATOM 681 C CA . ALA A 1 85 ? 9.270 1.753 7.964 1.00 90.56 85 ALA A CA 1
ATOM 682 C C . ALA A 1 85 ? 8.169 0.918 7.283 1.00 90.56 85 ALA A C 1
ATOM 684 O O . ALA A 1 85 ? 7.809 -0.135 7.803 1.00 90.56 85 ALA A O 1
ATOM 685 N N . CYS A 1 86 ? 7.643 1.367 6.134 1.00 92.62 86 CYS A N 1
ATOM 686 C CA . CYS A 1 86 ? 6.633 0.637 5.375 1.00 92.62 86 CYS A CA 1
ATOM 687 C C . CYS A 1 86 ? 7.305 -0.398 4.454 1.00 92.62 86 CYS A C 1
ATOM 689 O O . CYS A 1 86 ? 8.128 -0.012 3.615 1.00 92.62 86 CYS A O 1
ATOM 691 N N . PRO A 1 87 ? 6.955 -1.693 4.562 1.00 93.88 87 PRO A N 1
ATOM 692 C CA . PRO A 1 87 ? 7.429 -2.723 3.644 1.00 93.88 87 PRO A CA 1
ATOM 693 C C . PRO A 1 87 ? 6.971 -2.456 2.204 1.00 93.88 87 PRO A C 1
ATOM 695 O O . PRO A 1 87 ? 5.772 -2.384 1.933 1.00 93.88 87 PRO A O 1
ATOM 698 N N . ILE A 1 88 ? 7.921 -2.344 1.271 1.00 94.25 88 ILE A N 1
ATOM 699 C CA . ILE A 1 88 ? 7.637 -1.978 -0.126 1.00 94.25 88 ILE A CA 1
ATOM 700 C C . ILE A 1 88 ? 6.915 -3.109 -0.858 1.00 94.25 88 ILE A C 1
ATOM 702 O O . ILE A 1 88 ? 5.847 -2.883 -1.417 1.00 94.25 88 ILE A O 1
ATOM 706 N N . GLU A 1 89 ? 7.472 -4.320 -0.851 1.00 94.06 89 GLU A N 1
ATOM 707 C CA . GLU A 1 89 ? 6.924 -5.452 -1.607 1.00 94.06 89 GLU A CA 1
ATOM 708 C C . GLU A 1 89 ? 5.470 -5.790 -1.215 1.00 94.06 89 GLU A C 1
ATOM 710 O O . GLU A 1 89 ? 4.619 -5.839 -2.109 1.00 94.06 89 GLU A O 1
ATOM 715 N N . PRO A 1 90 ? 5.110 -5.915 0.082 1.00 95.38 90 PRO A N 1
ATOM 716 C CA . PRO A 1 90 ? 3.718 -6.142 0.461 1.00 95.38 90 PRO A CA 1
ATOM 717 C C . PRO A 1 90 ? 2.802 -4.966 0.098 1.00 95.38 90 PRO A C 1
ATOM 719 O O . PRO A 1 90 ? 1.667 -5.187 -0.316 1.00 95.38 90 PRO A O 1
ATOM 722 N N . LEU A 1 91 ? 3.278 -3.717 0.207 1.00 95.62 91 LEU A N 1
ATOM 723 C CA . LEU A 1 91 ? 2.496 -2.536 -0.178 1.00 95.62 91 LEU A CA 1
ATOM 724 C C . LEU A 1 91 ? 2.187 -2.534 -1.676 1.00 95.62 91 LEU A C 1
ATOM 726 O O . LEU A 1 91 ? 1.047 -2.302 -2.075 1.00 95.62 91 LEU A O 1
ATOM 730 N N . VAL A 1 92 ? 3.196 -2.807 -2.503 1.00 95.12 92 VAL A N 1
ATOM 731 C CA . VAL A 1 92 ? 3.046 -2.918 -3.957 1.00 95.12 92 VAL A CA 1
ATOM 732 C C . VAL A 1 92 ? 2.035 -4.012 -4.287 1.00 95.12 92 VAL A C 1
ATOM 734 O O . VAL A 1 92 ? 1.112 -3.752 -5.054 1.00 95.12 92 VAL A O 1
ATOM 737 N N . ALA A 1 93 ? 2.134 -5.184 -3.655 1.00 94.81 93 ALA A N 1
ATOM 738 C CA . ALA A 1 93 ? 1.197 -6.283 -3.871 1.00 94.81 93 ALA A CA 1
ATOM 739 C C . ALA A 1 93 ? -0.253 -5.913 -3.503 1.00 94.81 93 ALA A C 1
ATOM 741 O O . ALA A 1 93 ? -1.172 -6.189 -4.276 1.00 94.81 93 ALA A O 1
ATOM 742 N N . GLU A 1 94 ? -0.481 -5.261 -2.358 1.00 94.81 94 GLU A N 1
ATOM 743 C CA . GLU A 1 94 ? -1.824 -4.831 -1.943 1.00 94.81 94 GLU A CA 1
ATOM 744 C C . GLU A 1 94 ? -2.422 -3.779 -2.893 1.00 94.81 94 GLU A C 1
ATOM 746 O O . GLU A 1 94 ? -3.613 -3.833 -3.215 1.00 94.81 94 GLU A O 1
ATOM 751 N N . MET A 1 95 ? -1.601 -2.858 -3.401 1.00 94.94 95 MET A N 1
ATOM 752 C CA . MET A 1 95 ? -2.046 -1.821 -4.338 1.00 94.94 95 MET A CA 1
ATOM 753 C C . MET A 1 95 ? -2.232 -2.346 -5.766 1.00 94.94 95 MET A C 1
ATOM 755 O O . MET A 1 95 ? -3.111 -1.868 -6.488 1.00 94.94 95 MET A O 1
ATOM 759 N N . GLU A 1 96 ? -1.441 -3.336 -6.179 1.00 92.00 96 GLU A N 1
ATOM 760 C CA . GLU A 1 96 ? -1.548 -3.997 -7.482 1.00 92.00 96 GLU A CA 1
ATOM 761 C C . GLU A 1 96 ? -2.836 -4.814 -7.588 1.00 92.00 96 GLU A C 1
ATOM 763 O O . GLU A 1 96 ? -3.581 -4.641 -8.553 1.00 92.00 96 GLU A O 1
ATOM 768 N N . LYS A 1 97 ? -3.182 -5.592 -6.550 1.00 93.50 97 LYS A N 1
ATOM 769 C CA . LYS A 1 97 ? -4.457 -6.337 -6.475 1.00 93.50 97 LYS A CA 1
ATOM 770 C C . LYS A 1 97 ? -5.687 -5.443 -6.668 1.00 93.50 97 LYS A C 1
ATOM 772 O O . LYS A 1 97 ? -6.706 -5.901 -7.175 1.00 93.50 97 LYS A O 1
ATOM 777 N N . ARG A 1 98 ? -5.591 -4.172 -6.271 1.00 93.38 98 ARG A N 1
ATOM 778 C CA . ARG A 1 98 ? -6.675 -3.177 -6.339 1.00 93.38 98 ARG A CA 1
ATOM 779 C C . ARG A 1 98 ? -6.595 -2.274 -7.567 1.00 93.38 98 ARG A C 1
ATOM 781 O O . ARG A 1 98 ? -7.415 -1.374 -7.718 1.00 93.38 98 ARG A O 1
ATOM 788 N N . ASN A 1 99 ? -5.608 -2.483 -8.441 1.00 91.88 99 ASN A N 1
ATOM 789 C CA . ASN A 1 99 ? -5.337 -1.630 -9.598 1.00 91.88 99 ASN A CA 1
ATOM 790 C C . ASN A 1 99 ? -5.158 -0.138 -9.216 1.00 91.88 99 ASN A C 1
ATOM 792 O O . ASN A 1 99 ? -5.647 0.781 -9.884 1.00 91.88 99 ASN A O 1
ATOM 796 N N . ARG A 1 100 ? -4.479 0.112 -8.085 1.00 94.44 100 ARG A N 1
ATOM 797 C CA . ARG A 1 100 ? -4.220 1.449 -7.516 1.00 94.44 100 ARG A CA 1
ATOM 798 C C . ARG A 1 100 ? -2.732 1.786 -7.395 1.00 94.44 100 ARG A C 1
ATOM 800 O O . ARG A 1 100 ? -2.390 2.773 -6.752 1.00 94.44 100 ARG A O 1
ATOM 807 N N . LEU A 1 101 ? -1.840 1.046 -8.062 1.00 93.06 101 LEU A N 1
ATOM 808 C CA . LEU A 1 101 ? -0.384 1.276 -8.016 1.00 93.06 101 LEU A CA 1
ATOM 809 C C . LEU A 1 101 ? 0.028 2.737 -8.257 1.00 93.06 101 LEU A C 1
ATOM 811 O O . LEU A 1 101 ? 0.922 3.240 -7.582 1.00 93.06 101 LEU A O 1
ATOM 815 N N . ARG A 1 102 ? -0.669 3.456 -9.147 1.00 93.06 102 ARG A N 1
ATOM 816 C CA . ARG A 1 102 ? -0.392 4.874 -9.453 1.00 93.06 102 ARG A CA 1
ATOM 817 C C . ARG A 1 102 ? -0.432 5.798 -8.231 1.00 93.06 102 ARG A C 1
ATOM 819 O O . ARG A 1 102 ? 0.271 6.807 -8.225 1.00 93.06 102 ARG A O 1
ATOM 826 N N . VAL A 1 103 ? -1.187 5.457 -7.186 1.00 93.88 103 VAL A N 1
ATOM 827 C CA . VAL A 1 103 ? -1.229 6.229 -5.930 1.00 93.88 103 VAL A CA 1
ATOM 828 C C . VAL A 1 103 ? 0.146 6.260 -5.252 1.00 93.88 103 VAL A C 1
ATOM 830 O O . VAL A 1 103 ? 0.504 7.265 -4.637 1.00 93.88 103 VAL A O 1
ATOM 833 N N . LEU A 1 104 ? 0.947 5.200 -5.418 1.00 94.56 104 LEU A N 1
ATOM 834 C CA . LEU A 1 104 ? 2.271 5.064 -4.811 1.00 94.56 104 LEU A CA 1
ATOM 835 C C . LEU A 1 104 ? 3.377 5.830 -5.548 1.00 94.56 104 LEU A C 1
ATOM 837 O O . LEU A 1 104 ? 4.467 5.952 -4.998 1.00 94.56 104 LEU A O 1
ATOM 841 N N . THR A 1 105 ? 3.128 6.352 -6.757 1.00 93.50 105 THR A N 1
ATOM 842 C CA . THR A 1 105 ? 4.166 6.910 -7.653 1.00 93.50 105 THR A CA 1
ATOM 843 C C . THR A 1 105 ? 5.105 7.879 -6.936 1.00 93.50 105 THR A C 1
ATOM 845 O O . THR A 1 105 ? 6.309 7.654 -6.890 1.00 93.50 105 THR A O 1
ATOM 848 N N . SER A 1 106 ? 4.547 8.915 -6.301 1.00 93.00 106 SER A N 1
ATOM 849 C CA . SER A 1 106 ? 5.337 9.949 -5.623 1.00 93.00 106 SER A CA 1
ATOM 850 C C . SER A 1 106 ? 6.152 9.396 -4.448 1.00 93.00 106 SER A C 1
ATOM 852 O O . SER A 1 106 ? 7.279 9.826 -4.216 1.00 93.00 106 SER A O 1
ATOM 854 N N . TRP A 1 107 ? 5.604 8.422 -3.718 1.00 94.75 107 TRP A N 1
ATOM 855 C CA . TRP A 1 107 ? 6.308 7.779 -2.612 1.00 94.75 107 TRP A CA 1
ATOM 856 C C . TRP A 1 107 ? 7.454 6.894 -3.118 1.00 94.75 107 TRP A C 1
ATOM 858 O O . TRP A 1 107 ? 8.566 6.995 -2.610 1.00 94.75 107 TRP A O 1
ATOM 868 N N . LEU A 1 108 ? 7.228 6.091 -4.161 1.00 94.56 108 LEU A N 1
ATOM 869 C CA . LEU A 1 108 ? 8.261 5.242 -4.762 1.00 94.56 108 LEU A CA 1
ATOM 870 C C . LEU A 1 108 ? 9.400 6.075 -5.375 1.00 94.56 108 LEU A C 1
ATOM 872 O O . LEU A 1 108 ? 10.565 5.772 -5.132 1.00 94.56 108 LEU A O 1
ATOM 876 N N . GLU A 1 109 ? 9.085 7.152 -6.106 1.00 93.25 109 GLU A N 1
ATOM 877 C CA . GLU A 1 109 ? 10.081 8.069 -6.689 1.00 93.25 109 GLU A CA 1
ATOM 878 C C . GLU A 1 109 ? 10.986 8.691 -5.610 1.00 93.25 109 GLU A C 1
ATOM 880 O O . GLU A 1 109 ? 12.203 8.763 -5.785 1.00 93.25 109 GLU A O 1
ATOM 885 N N . GLN A 1 110 ? 10.426 9.081 -4.460 1.00 93.62 110 GLN A N 1
ATOM 886 C CA . GLN A 1 110 ? 11.220 9.582 -3.332 1.00 93.62 110 GLN A CA 1
ATOM 887 C C . GLN A 1 110 ? 12.149 8.511 -2.759 1.00 93.62 110 GLN A C 1
ATOM 889 O O . GLN A 1 110 ? 13.303 8.800 -2.457 1.00 93.62 110 GLN A O 1
ATOM 894 N N . ARG A 1 111 ? 11.682 7.264 -2.651 1.00 92.81 111 ARG A N 1
ATOM 895 C C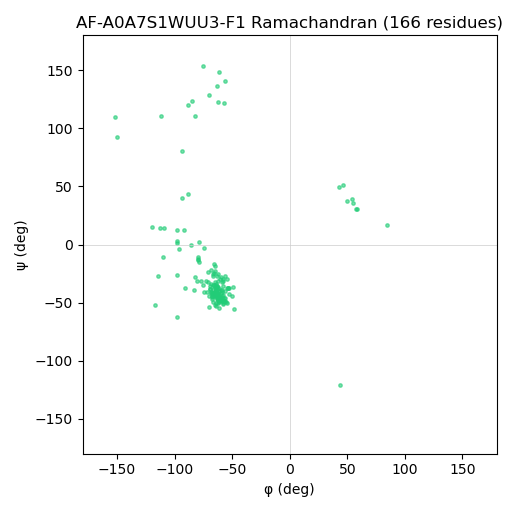A . ARG A 1 111 ? 12.508 6.150 -2.170 1.00 92.81 111 ARG A CA 1
ATOM 896 C C . ARG A 1 111 ? 13.660 5.840 -3.140 1.00 92.81 111 ARG A C 1
ATOM 898 O O . ARG A 1 111 ? 14.760 5.558 -2.671 1.00 92.81 111 ARG A O 1
ATOM 905 N N . VAL A 1 112 ? 13.462 5.975 -4.459 1.00 92.81 112 VAL A N 1
ATOM 906 C CA . VAL A 1 112 ? 14.571 5.938 -5.443 1.00 92.81 112 VAL A CA 1
ATOM 907 C C . VAL A 1 112 ? 15.545 7.089 -5.214 1.00 92.81 112 VAL A C 1
ATOM 909 O O . VAL A 1 112 ? 16.754 6.876 -5.221 1.00 92.81 112 VAL A O 1
ATOM 912 N N . ALA A 1 113 ? 15.038 8.308 -5.005 1.00 92.00 113 ALA A N 1
ATOM 913 C CA . ALA A 1 113 ? 15.875 9.488 -4.784 1.00 92.00 113 ALA A CA 1
ATOM 914 C C . ALA A 1 113 ? 16.717 9.390 -3.497 1.00 92.00 113 ALA A C 1
ATOM 916 O O . ALA A 1 113 ? 17.803 9.959 -3.425 1.00 92.00 113 ALA A O 1
ATOM 917 N N . GLU A 1 114 ? 16.252 8.626 -2.505 1.00 92.06 114 GLU A N 1
ATOM 918 C CA . GLU A 1 114 ? 17.007 8.258 -1.298 1.00 92.06 114 GLU A CA 1
ATOM 919 C C . GLU A 1 114 ? 18.090 7.187 -1.556 1.00 92.06 114 GLU A C 1
ATOM 921 O O . GLU A 1 114 ? 18.837 6.836 -0.644 1.00 92.06 114 GLU A O 1
ATOM 926 N N . GLY A 1 115 ? 18.202 6.672 -2.785 1.00 90.31 115 GLY A N 1
ATOM 927 C CA . GLY A 1 115 ? 19.181 5.660 -3.182 1.00 90.31 115 GLY A CA 1
ATOM 928 C C . GLY A 1 115 ? 18.753 4.220 -2.896 1.00 90.31 115 GLY A C 1
ATOM 929 O O . GLY A 1 115 ? 19.606 3.335 -2.875 1.00 90.31 115 GLY A O 1
ATOM 930 N N . ASN A 1 116 ? 17.461 3.964 -2.655 1.00 91.19 116 ASN A N 1
ATOM 931 C CA . ASN A 1 116 ? 16.962 2.604 -2.463 1.00 91.19 116 ASN A CA 1
ATOM 932 C C . ASN A 1 116 ? 17.003 1.824 -3.788 1.00 91.19 116 ASN A C 1
ATOM 934 O O . ASN A 1 116 ? 16.483 2.304 -4.790 1.00 91.19 116 ASN A O 1
ATOM 938 N N . GLN A 1 117 ? 17.605 0.633 -3.760 1.00 93.12 117 GLN A N 1
ATOM 939 C CA . GLN A 1 117 ? 17.808 -0.256 -4.913 1.00 93.12 117 GLN A CA 1
ATOM 940 C C . GLN A 1 117 ? 16.930 -1.518 -4.851 1.00 93.12 117 GLN A C 1
ATOM 942 O O . GLN A 1 117 ? 17.192 -2.488 -5.554 1.00 93.12 117 GLN A O 1
ATOM 947 N N . ASP A 1 118 ? 15.921 -1.539 -3.977 1.00 92.81 118 ASP A N 1
ATOM 948 C CA . ASP A 1 118 ? 15.003 -2.670 -3.820 1.00 92.81 118 ASP A CA 1
ATOM 949 C C . ASP A 1 118 ? 14.304 -3.012 -5.156 1.00 92.81 118 ASP A C 1
ATOM 951 O O . ASP A 1 118 ? 13.599 -2.159 -5.713 1.00 92.81 118 ASP A O 1
ATOM 955 N N . PRO A 1 119 ? 14.435 -4.249 -5.672 1.00 93.56 119 PRO A N 1
ATOM 956 C CA . PRO A 1 119 ? 13.786 -4.642 -6.916 1.00 93.56 119 PRO A CA 1
ATOM 957 C C . PRO A 1 119 ? 12.269 -4.478 -6.903 1.00 93.56 119 PRO A C 1
ATOM 959 O O . PRO A 1 119 ? 11.698 -4.074 -7.913 1.00 93.56 119 PRO A O 1
ATOM 962 N N . ALA A 1 120 ? 11.591 -4.716 -5.775 1.00 94.06 120 ALA A N 1
ATOM 963 C CA . ALA A 1 120 ? 10.138 -4.567 -5.687 1.00 94.06 120 ALA A CA 1
ATOM 964 C C . ALA A 1 120 ? 9.698 -3.115 -5.925 1.00 94.06 120 ALA A C 1
ATOM 966 O O . ALA A 1 120 ? 8.675 -2.862 -6.567 1.00 94.06 120 ALA A O 1
ATOM 967 N N . LEU A 1 121 ? 10.506 -2.158 -5.464 1.00 94.38 121 LEU A N 1
ATOM 968 C CA . LEU A 1 121 ? 10.303 -0.732 -5.695 1.00 94.38 121 LEU A CA 1
ATOM 969 C C . LEU A 1 121 ? 10.409 -0.404 -7.186 1.00 94.38 121 LEU A C 1
ATOM 971 O O . LEU A 1 121 ? 9.515 0.223 -7.762 1.00 94.38 121 LEU A O 1
ATOM 975 N N . HIS A 1 122 ? 11.505 -0.828 -7.812 1.00 94.75 122 HIS A N 1
ATOM 976 C CA . HIS A 1 122 ? 11.785 -0.526 -9.212 1.00 94.75 122 HIS A CA 1
ATOM 977 C C . HIS A 1 122 ? 10.827 -1.245 -10.162 1.00 94.75 122 HIS A C 1
ATOM 979 O O . HIS A 1 122 ? 10.377 -0.641 -11.134 1.00 94.75 122 HIS A O 1
ATOM 985 N N . ASN A 1 123 ? 10.428 -2.474 -9.832 1.00 94.75 123 ASN A N 1
ATOM 986 C CA . ASN A 1 123 ? 9.377 -3.210 -10.527 1.00 94.75 123 ASN A CA 1
ATOM 987 C C . ASN A 1 123 ? 8.060 -2.433 -10.506 1.00 94.75 123 ASN A C 1
ATOM 989 O O . ASN A 1 123 ? 7.424 -2.274 -11.545 1.00 94.75 123 ASN A O 1
ATOM 993 N N . ALA A 1 124 ? 7.653 -1.923 -9.341 1.00 95.06 124 ALA A N 1
ATOM 994 C CA . ALA A 1 124 ? 6.421 -1.152 -9.217 1.00 95.06 124 ALA A CA 1
ATOM 995 C C . ALA A 1 124 ? 6.455 0.129 -10.063 1.00 95.06 124 ALA A C 1
ATOM 997 O O . ALA A 1 124 ? 5.489 0.425 -10.766 1.00 95.06 124 ALA A O 1
ATOM 998 N N . LEU A 1 125 ? 7.575 0.862 -10.048 1.00 94.50 125 LEU A N 1
ATOM 999 C CA . LEU A 1 125 ? 7.754 2.041 -10.899 1.00 94.50 125 LEU A CA 1
ATOM 1000 C C . LEU A 1 125 ? 7.755 1.693 -12.388 1.00 94.50 125 LEU A C 1
ATOM 1002 O O . LEU A 1 125 ? 7.108 2.399 -13.157 1.00 94.50 125 LEU A O 1
ATOM 1006 N N . ALA A 1 126 ? 8.401 0.595 -12.790 1.00 93.44 126 ALA A N 1
ATOM 1007 C CA . ALA A 1 126 ? 8.374 0.126 -14.171 1.00 93.44 126 ALA A CA 1
ATOM 1008 C C . ALA A 1 126 ? 6.933 -0.143 -14.626 1.00 93.44 126 ALA A C 1
ATOM 1010 O O . ALA A 1 126 ? 6.500 0.404 -15.640 1.00 93.44 126 ALA A O 1
ATOM 1011 N N . LYS A 1 127 ? 6.159 -0.904 -13.835 1.00 93.25 127 LYS A N 1
ATOM 1012 C CA . LYS A 1 127 ? 4.738 -1.186 -14.106 1.00 93.25 127 LYS A CA 1
ATOM 1013 C C . LYS A 1 127 ? 3.927 0.105 -14.253 1.00 93.25 127 LYS A C 1
ATOM 1015 O O . LYS A 1 127 ? 3.198 0.256 -15.228 1.00 93.25 127 LYS A O 1
ATOM 1020 N N . ILE A 1 128 ? 4.113 1.070 -13.346 1.00 93.31 128 ILE A N 1
ATOM 1021 C CA . ILE A 1 128 ? 3.453 2.384 -13.413 1.00 93.31 128 ILE A CA 1
ATOM 1022 C C . ILE A 1 128 ? 3.850 3.146 -14.686 1.00 93.31 128 ILE A C 1
ATOM 1024 O O . ILE A 1 128 ? 2.975 3.692 -15.358 1.00 93.31 128 ILE A O 1
ATOM 1028 N N . CYS A 1 129 ? 5.138 3.197 -15.036 1.00 91.56 129 CYS A N 1
ATOM 1029 C CA . CYS A 1 129 ? 5.628 3.853 -16.253 1.00 91.56 129 CYS A CA 1
ATOM 1030 C C . CYS A 1 129 ? 5.023 3.237 -17.519 1.00 91.56 129 CYS A C 1
ATOM 1032 O O . CYS A 1 129 ? 4.613 3.978 -18.413 1.00 91.56 129 CYS A O 1
ATOM 1034 N N . ILE A 1 130 ? 4.914 1.907 -17.568 1.00 91.12 130 ILE A N 1
ATOM 1035 C CA . ILE A 1 130 ? 4.288 1.169 -18.672 1.00 91.12 130 ILE A CA 1
ATOM 1036 C C . ILE A 1 130 ? 2.794 1.504 -18.753 1.00 91.12 130 ILE A C 1
ATOM 1038 O O . ILE A 1 130 ? 2.322 1.944 -19.798 1.00 91.12 130 ILE A O 1
ATOM 1042 N N . ASP A 1 131 ? 2.055 1.393 -17.645 1.00 90.25 131 ASP A N 1
ATOM 1043 C CA . ASP A 1 131 ? 0.603 1.635 -17.625 1.00 90.25 131 ASP A CA 1
ATOM 1044 C C . ASP A 1 131 ? 0.227 3.103 -17.895 1.00 90.25 131 ASP A C 1
ATOM 1046 O O . ASP A 1 131 ? -0.884 3.403 -18.334 1.00 90.25 131 ASP A O 1
ATOM 1050 N N . THR A 1 132 ? 1.133 4.041 -17.606 1.00 89.38 132 THR A N 1
ATOM 1051 C CA . THR A 1 132 ? 0.942 5.480 -17.860 1.00 89.38 132 THR A CA 1
ATOM 1052 C C . THR A 1 132 ? 1.555 5.953 -19.177 1.00 89.38 132 THR A C 1
ATOM 1054 O O . THR A 1 132 ? 1.385 7.121 -19.526 1.00 89.38 132 THR A O 1
ATOM 1057 N N . ASN A 1 133 ? 2.248 5.072 -19.906 1.00 87.81 133 ASN A N 1
ATOM 1058 C CA . ASN A 1 133 ? 3.039 5.391 -21.096 1.00 87.81 133 ASN A CA 1
ATOM 1059 C C . ASN A 1 133 ? 4.014 6.573 -20.883 1.00 87.81 133 ASN A C 1
ATOM 1061 O O . ASN A 1 133 ? 4.210 7.420 -21.757 1.00 87.81 133 ASN A O 1
ATOM 1065 N N . LYS A 1 134 ? 4.608 6.658 -19.686 1.00 88.12 134 LYS A N 1
ATOM 1066 C CA . LYS A 1 134 ? 5.551 7.717 -19.301 1.00 88.12 134 LYS A CA 1
ATOM 1067 C C . LYS A 1 134 ? 6.983 7.252 -19.563 1.00 88.12 134 LYS A C 1
ATOM 1069 O O . LYS A 1 134 ? 7.665 6.806 -18.644 1.00 88.12 134 LYS A O 1
ATOM 1074 N N . ASP A 1 135 ? 7.399 7.358 -20.823 1.00 88.00 135 ASP A N 1
ATOM 1075 C CA . ASP A 1 135 ? 8.747 7.018 -21.313 1.00 88.00 135 ASP A CA 1
ATOM 1076 C C . ASP A 1 135 ? 9.285 5.655 -20.798 1.00 88.00 135 ASP A C 1
ATOM 1078 O O . ASP A 1 135 ? 10.380 5.575 -20.228 1.00 88.00 135 ASP A O 1
ATOM 1082 N N . PRO A 1 136 ? 8.504 4.560 -20.942 1.00 88.94 136 PRO A N 1
ATOM 1083 C CA . PRO A 1 136 ? 8.849 3.267 -20.351 1.00 88.94 136 PRO A CA 1
ATOM 1084 C C . PRO A 1 136 ? 10.138 2.680 -20.933 1.00 88.94 136 PRO A C 1
ATOM 1086 O O . PRO A 1 136 ? 10.907 2.058 -20.209 1.00 88.94 136 PRO A O 1
ATOM 1089 N N . GLU A 1 137 ? 10.424 2.909 -22.216 1.00 89.06 137 GLU A N 1
ATOM 1090 C CA . GLU A 1 137 ? 11.625 2.390 -22.876 1.00 89.06 137 GLU A CA 1
ATOM 1091 C C . GLU A 1 137 ? 12.910 2.956 -22.254 1.00 89.06 137 GLU A C 1
ATOM 1093 O O . GLU A 1 137 ? 13.869 2.221 -22.008 1.00 89.06 137 GLU A O 1
ATOM 1098 N N . ASN A 1 138 ? 12.927 4.254 -21.949 1.00 90.25 138 ASN A N 1
ATOM 1099 C CA . ASN A 1 138 ? 14.052 4.889 -21.277 1.00 90.25 138 ASN A CA 1
ATOM 1100 C C . ASN A 1 138 ? 14.195 4.392 -19.834 1.00 90.25 138 ASN A C 1
ATOM 1102 O O . ASN A 1 138 ? 15.310 4.095 -19.403 1.00 90.25 138 ASN A O 1
ATOM 1106 N N . PHE A 1 139 ? 13.085 4.232 -19.103 1.00 90.62 139 PHE A N 1
ATOM 1107 C CA . PHE A 1 139 ? 13.120 3.659 -17.754 1.00 90.62 139 PHE A CA 1
ATOM 1108 C C . PHE A 1 139 ? 13.745 2.257 -17.769 1.00 90.62 139 PHE A C 1
ATOM 1110 O O . PHE A 1 139 ? 14.673 1.994 -17.008 1.00 90.62 139 PHE A O 1
ATOM 1117 N N . LEU A 1 140 ? 13.298 1.384 -18.678 1.00 89.75 140 LEU A N 1
ATOM 1118 C CA . LEU A 1 140 ? 13.797 0.011 -18.795 1.00 89.75 140 LEU A CA 1
ATOM 1119 C C . LEU A 1 140 ? 15.275 -0.055 -19.207 1.00 89.75 140 LEU A C 1
ATOM 1121 O O . LEU A 1 140 ? 15.984 -0.960 -18.779 1.00 89.75 140 LEU A O 1
ATOM 1125 N N . LYS A 1 141 ? 15.764 0.902 -20.005 1.00 89.25 141 LYS A N 1
ATOM 1126 C CA . LYS A 1 141 ? 17.175 0.955 -20.429 1.00 89.25 141 LYS A CA 1
ATOM 1127 C C . LYS A 1 141 ? 18.119 1.550 -19.385 1.00 89.25 141 LYS A C 1
ATOM 1129 O O . LYS A 1 141 ? 19.303 1.224 -19.386 1.00 89.25 141 LYS A O 1
ATOM 1134 N N . THR A 1 142 ? 17.636 2.481 -18.566 1.00 88.50 142 THR A N 1
ATOM 1135 C CA . THR A 1 142 ? 18.477 3.249 -17.629 1.00 88.50 142 THR A CA 1
ATOM 1136 C C . THR A 1 142 ? 18.454 2.695 -16.213 1.00 88.50 142 THR A C 1
ATOM 1138 O O . THR A 1 142 ? 19.413 2.885 -15.465 1.00 88.50 142 THR A O 1
ATOM 1141 N N . ASN A 1 143 ? 17.376 2.013 -15.830 1.00 87.44 143 ASN A N 1
ATOM 1142 C CA . ASN A 1 143 ? 17.229 1.458 -14.500 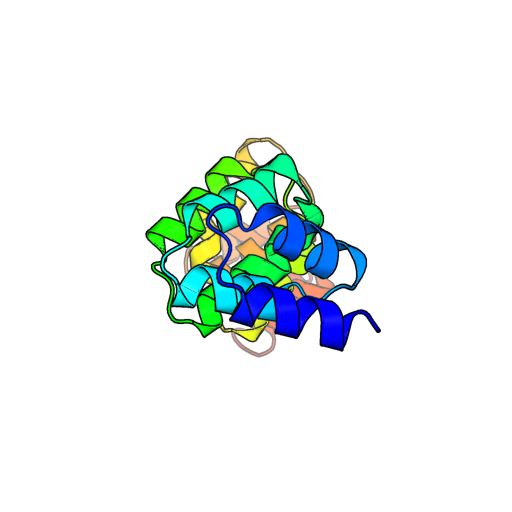1.00 87.44 143 ASN A CA 1
ATOM 1143 C C . ASN A 1 143 ? 17.821 0.044 -14.435 1.00 87.44 143 ASN A C 1
ATOM 1145 O O . ASN A 1 143 ? 17.366 -0.844 -15.138 1.00 87.44 143 ASN A O 1
ATOM 1149 N N . ALA A 1 144 ? 18.819 -0.173 -13.580 1.00 89.06 144 ALA A N 1
ATOM 1150 C CA . ALA A 1 144 ? 19.490 -1.470 -13.442 1.00 89.06 144 ALA A CA 1
ATOM 1151 C C . ALA A 1 144 ? 18.966 -2.322 -12.269 1.00 89.06 144 ALA A C 1
ATOM 1153 O O . ALA A 1 144 ? 19.535 -3.370 -11.977 1.00 89.06 144 ALA A O 1
ATOM 1154 N N . PHE A 1 145 ? 17.943 -1.850 -11.551 1.00 92.00 145 PHE A N 1
ATOM 1155 C CA . PHE A 1 145 ? 17.536 -2.423 -10.265 1.00 92.00 145 PHE A CA 1
ATOM 1156 C C . PHE A 1 145 ? 16.194 -3.158 -10.311 1.00 92.00 145 PHE A C 1
ATOM 1158 O O . PHE A 1 145 ? 15.851 -3.831 -9.344 1.00 92.00 145 PHE A O 1
ATOM 1165 N N . TYR A 1 146 ? 15.424 -3.042 -11.397 1.00 92.56 146 TYR A N 1
ATOM 1166 C CA . TYR A 1 146 ? 14.219 -3.853 -11.568 1.00 92.56 146 TYR A CA 1
ATOM 1167 C C . TYR A 1 146 ? 14.585 -5.296 -11.945 1.00 92.56 146 TYR A C 1
ATOM 1169 O O . TYR A 1 146 ? 15.625 -5.561 -12.542 1.00 92.56 146 TYR A O 1
ATOM 1177 N N . ASP A 1 147 ? 13.709 -6.237 -11.610 1.00 93.00 147 ASP A N 1
ATOM 1178 C CA . ASP A 1 147 ? 13.808 -7.622 -12.052 1.00 93.00 147 ASP A CA 1
ATOM 1179 C C . ASP A 1 147 ? 13.226 -7.774 -13.464 1.00 93.00 147 ASP A C 1
ATOM 1181 O O . ASP A 1 147 ? 12.008 -7.700 -13.676 1.00 93.00 147 ASP A O 1
ATOM 1185 N N . SER A 1 148 ? 14.116 -8.029 -14.422 1.00 91.31 148 SER A N 1
ATOM 1186 C CA . SER A 1 148 ? 13.799 -8.277 -15.828 1.00 91.31 148 SER A CA 1
ATOM 1187 C C . SER A 1 148 ? 12.753 -9.369 -16.025 1.00 91.31 148 SER A C 1
ATOM 1189 O O . SER A 1 148 ? 11.892 -9.232 -16.893 1.00 91.31 148 SER A O 1
ATOM 1191 N N . ALA A 1 149 ? 12.770 -10.437 -15.218 1.00 91.38 149 ALA A N 1
ATOM 1192 C CA . ALA A 1 149 ? 11.816 -11.533 -15.370 1.00 91.38 149 ALA A CA 1
ATOM 1193 C C . ALA A 1 149 ? 10.386 -11.085 -15.029 1.00 91.38 149 ALA A C 1
ATOM 1195 O O . ALA A 1 149 ? 9.448 -11.333 -15.793 1.00 91.38 149 ALA A O 1
ATOM 1196 N N . THR A 1 150 ? 10.231 -10.390 -13.901 1.00 92.00 150 THR A N 1
ATOM 1197 C CA . THR A 1 150 ? 8.941 -9.875 -13.430 1.00 92.00 150 THR A CA 1
ATOM 1198 C C . THR A 1 150 ? 8.390 -8.784 -14.347 1.00 92.00 150 THR A C 1
ATOM 1200 O O . THR A 1 150 ? 7.223 -8.843 -14.741 1.00 92.00 150 THR A O 1
ATOM 1203 N N . VAL A 1 151 ? 9.207 -7.786 -14.697 1.00 92.00 151 VAL A N 1
ATOM 1204 C CA . VAL A 1 151 ? 8.767 -6.658 -15.534 1.00 92.00 151 VAL A CA 1
ATOM 1205 C C . VAL A 1 151 ? 8.562 -7.090 -16.982 1.00 92.00 151 VAL A C 1
ATOM 1207 O O . VAL A 1 151 ? 7.554 -6.723 -17.580 1.00 92.00 151 VAL A O 1
ATOM 1210 N N . GLY A 1 152 ? 9.447 -7.925 -17.529 1.00 91.75 152 GLY A N 1
ATOM 1211 C CA . GLY A 1 152 ? 9.290 -8.477 -18.872 1.00 91.75 152 GLY A CA 1
ATOM 1212 C C . GLY A 1 152 ? 7.975 -9.232 -19.019 1.00 91.75 152 GLY A C 1
ATOM 1213 O O . GLY A 1 152 ? 7.210 -8.936 -19.934 1.00 91.75 152 GLY A O 1
ATOM 1214 N N . LYS A 1 153 ? 7.632 -10.088 -18.045 1.00 91.94 153 LYS A N 1
ATOM 1215 C CA . LYS A 1 153 ? 6.358 -10.821 -18.049 1.00 91.94 153 LYS A CA 1
ATOM 1216 C C . LYS A 1 153 ? 5.154 -9.878 -17.996 1.00 91.94 153 LYS A C 1
ATOM 1218 O O . LYS A 1 153 ? 4.143 -10.122 -18.643 1.00 91.94 153 LYS A O 1
ATOM 1223 N N . TYR A 1 154 ? 5.258 -8.782 -17.245 1.00 89.38 154 TYR A N 1
ATOM 1224 C CA . TYR A 1 154 ? 4.213 -7.757 -17.199 1.00 89.38 154 TYR A CA 1
ATOM 1225 C C . TYR A 1 154 ? 4.024 -7.042 -18.548 1.00 89.38 154 TYR A C 1
ATOM 1227 O O . TYR A 1 154 ? 2.897 -6.691 -18.914 1.00 89.38 154 TYR A O 1
ATOM 1235 N N . CYS A 1 155 ? 5.119 -6.835 -19.287 1.00 90.12 155 CYS A N 1
ATOM 1236 C CA . CYS A 1 155 ? 5.109 -6.248 -20.623 1.00 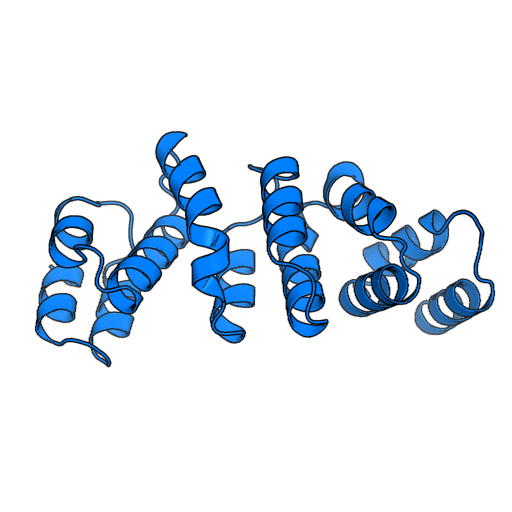90.12 155 CYS A CA 1
ATOM 1237 C C . CYS A 1 155 ? 4.563 -7.200 -21.694 1.00 90.12 155 CYS A C 1
ATOM 1239 O O . CYS A 1 155 ? 3.957 -6.708 -22.638 1.00 90.12 155 CYS A O 1
ATOM 1241 N N . GLU A 1 156 ? 4.739 -8.523 -21.580 1.00 90.69 156 GLU A N 1
ATOM 1242 C CA . GLU A 1 156 ? 4.283 -9.492 -22.600 1.00 90.69 156 GLU A CA 1
ATOM 1243 C C . GLU A 1 156 ? 2.794 -9.336 -22.946 1.00 90.69 156 GLU A C 1
ATOM 1245 O O . GLU A 1 156 ? 2.404 -9.442 -24.107 1.00 90.69 156 GLU A O 1
ATOM 1250 N N . GLU A 1 157 ? 1.965 -9.030 -21.946 1.00 84.31 157 GLU A N 1
ATOM 1251 C CA . GLU A 1 157 ? 0.520 -8.838 -22.111 1.00 84.31 157 GLU A CA 1
ATOM 1252 C C . GLU A 1 157 ? 0.137 -7.456 -22.673 1.00 84.31 157 GLU A C 1
ATOM 1254 O O . GLU A 1 157 ? -1.014 -7.248 -23.057 1.00 84.31 157 GLU A O 1
ATOM 1259 N N . ARG A 1 158 ? 1.072 -6.496 -22.699 1.00 86.19 158 ARG A N 1
ATOM 1260 C CA . ARG A 1 158 ? 0.811 -5.075 -23.003 1.00 86.19 158 ARG A CA 1
ATOM 1261 C C . ARG A 1 158 ? 1.520 -4.598 -24.267 1.00 86.19 158 ARG A C 1
ATOM 1263 O O . ARG A 1 158 ? 0.884 -4.011 -25.136 1.00 86.19 158 ARG A O 1
ATOM 1270 N N . ASP A 1 159 ? 2.825 -4.836 -24.355 1.00 86.62 159 ASP A N 1
ATOM 1271 C CA . ASP A 1 159 ? 3.686 -4.399 -25.450 1.00 86.62 159 ASP A CA 1
ATOM 1272 C C . ASP A 1 159 ? 4.887 -5.362 -25.627 1.00 86.62 159 ASP A C 1
ATOM 1274 O O . ASP A 1 159 ? 5.821 -5.364 -24.812 1.00 86.62 159 ASP A O 1
ATOM 1278 N N . PRO A 1 160 ? 4.914 -6.156 -26.718 1.00 87.81 160 PRO A N 1
ATOM 1279 C CA . PRO A 1 160 ? 6.015 -7.072 -27.022 1.00 87.81 160 PRO A CA 1
ATOM 1280 C C . PRO A 1 160 ? 7.385 -6.394 -27.192 1.00 87.81 160 PRO A C 1
ATOM 1282 O O . PRO A 1 160 ? 8.419 -7.017 -26.941 1.00 87.81 160 PRO A O 1
ATOM 1285 N N . HIS A 1 161 ? 7.426 -5.129 -27.621 1.00 87.75 161 HIS A N 1
ATOM 1286 C CA . HIS A 1 161 ? 8.670 -4.378 -27.788 1.00 87.75 161 HIS A CA 1
ATOM 1287 C C . HIS A 1 161 ? 9.257 -3.956 -26.435 1.00 87.75 161 HIS A C 1
ATOM 1289 O O . HIS A 1 161 ? 10.466 -4.082 -26.205 1.00 87.75 161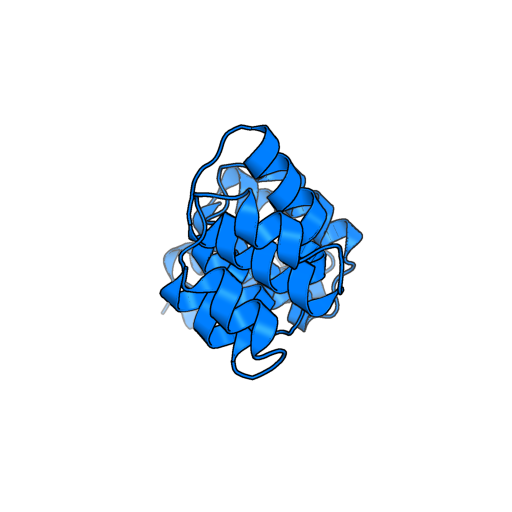 HIS A O 1
ATOM 1295 N N . LEU A 1 162 ? 8.400 -3.522 -25.505 1.00 89.00 162 LEU A N 1
ATOM 1296 C CA . LEU A 1 162 ? 8.814 -3.247 -24.127 1.00 89.00 162 LEU A CA 1
ATOM 1297 C C . LEU A 1 162 ? 9.225 -4.530 -23.399 1.00 89.00 162 LEU A C 1
ATOM 1299 O O . LEU A 1 162 ? 10.182 -4.497 -22.631 1.00 89.00 162 LEU A O 1
ATOM 1303 N N . ALA A 1 163 ? 8.574 -5.663 -23.681 1.00 88.38 163 ALA A N 1
ATOM 1304 C CA . ALA A 1 163 ? 8.964 -6.958 -23.121 1.00 88.38 163 ALA A CA 1
ATOM 1305 C C . ALA A 1 163 ? 10.386 -7.344 -23.542 1.00 88.38 163 ALA A C 1
ATOM 1307 O O . ALA A 1 163 ? 11.225 -7.635 -22.692 1.00 88.38 163 ALA A O 1
ATOM 1308 N N . TYR A 1 164 ? 10.695 -7.247 -24.840 1.00 88.56 164 TYR A N 1
ATOM 1309 C CA . TYR A 1 164 ? 12.053 -7.471 -25.341 1.00 88.56 164 TYR A CA 1
ATOM 1310 C C . TYR A 1 164 ? 13.084 -6.552 -24.670 1.00 88.56 164 TYR A C 1
ATOM 1312 O O . TYR A 1 164 ? 14.188 -6.987 -24.353 1.00 88.56 164 TYR A O 1
ATOM 1320 N N . THR A 1 165 ? 12.724 -5.287 -24.441 1.00 88.12 165 THR A N 1
ATOM 1321 C CA . THR A 1 165 ? 13.616 -4.312 -23.800 1.00 88.12 165 THR A CA 1
ATOM 1322 C C . THR A 1 165 ? 13.839 -4.628 -22.321 1.00 88.12 165 THR A C 1
ATOM 1324 O O . THR A 1 165 ? 14.961 -4.489 -21.853 1.00 88.12 165 THR A O 1
ATOM 1327 N N . ALA A 1 166 ? 12.808 -5.080 -21.604 1.00 87.81 166 ALA A N 1
ATOM 1328 C CA . ALA A 1 166 ? 12.891 -5.433 -20.188 1.00 87.81 166 ALA A CA 1
ATOM 1329 C C . ALA A 1 166 ? 13.686 -6.726 -19.924 1.00 87.81 166 ALA A C 1
ATOM 1331 O O . ALA A 1 166 ? 14.320 -6.848 -18.880 1.00 87.81 166 ALA A O 1
ATOM 1332 N N . TYR A 1 167 ? 13.642 -7.697 -20.845 1.00 88.44 167 TYR A N 1
ATOM 1333 C CA . TYR A 1 167 ? 14.372 -8.967 -20.720 1.00 88.44 167 TYR A CA 1
ATOM 1334 C C . TYR A 1 167 ? 15.862 -8.883 -21.060 1.00 88.44 167 TYR A C 1
ATOM 1336 O O . TYR A 1 167 ? 16.597 -9.835 -20.789 1.00 88.44 167 TYR A O 1
ATOM 1344 N N . LYS A 1 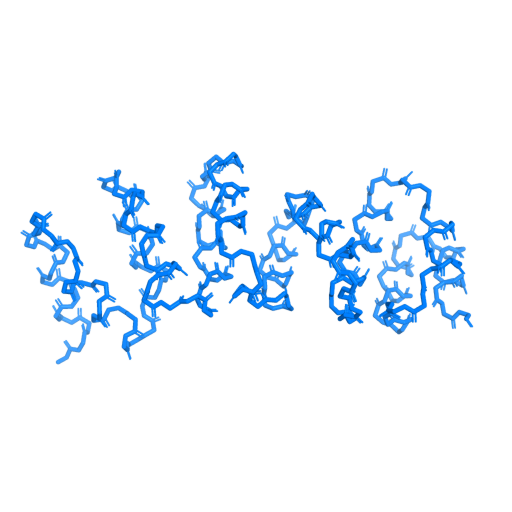168 ? 16.281 -7.802 -21.714 1.00 78.50 168 LYS A N 1
ATOM 1345 C CA . LYS A 1 168 ? 17.645 -7.613 -22.199 1.00 78.50 168 LYS A CA 1
ATOM 1346 C C . LYS A 1 168 ? 18.581 -7.153 -21.088 1.00 78.50 168 LYS A C 1
ATOM 1348 O O . LYS A 1 168 ? 19.734 -7.638 -21.097 1.00 78.50 168 LYS A O 1
#

Organism: Alexandrium catenella (NCBI:txid2925)